Protein AF-A0A1C6SW62-F1 (afdb_monomer)

Foldseek 3Di:
DPPDADEFLQVVLVVVVLCVQQVPFDCVFKAFADDPVLLVAADLNFFQVSVRHVAHDDDRHRYRFKIWAFQGSVDPPDTVVVVVVLLLVCVLVVVDDFWQWKAAQQWIQGVVVSGDTDGHPDPDNRDGTMMIGGHPVCRHPNDHSPCVVVVVVRVDDDDPPDDDDDDDDDDD

pLDDT: mean 88.64, std 15.98, range [39.75, 98.81]

Mean predicted aligned error: 7.72 Å

Secondary structure (DSSP, 8-state):
-PPPPEE-HHHHHHHHHHHHH-TT---TT-B-SPPTTGGGS--TTS-GGGTT-SS--SS---EE-EEEEES----TT--HHHHHHHHHHHHHTTS--SEEEEEETTEEEEGGGTT--EE--SS---SSEEEEEE-GGGTT------TTHHHHTTT----------PPP----

Sequence (172 aa):
MAPAWALVAWIIQLRRELEEIAPRRDKTSDGTIGDQAHQDSKSGHNPDESGRSERTDADSKNEVRAFDIDADLNVPGLTMQMLVAHLVGRCRAGLERRLIYIIYRGVIWAASSGWEARTYAGSNPHNEHAHLSGHPDGDEDGRPFGLAALMEGTAMTPSNSSRSSRTPRCRS

Nearest PDB structures (foldseek):
  5l0l-assembly1_B  TM=2.392E-01  e=1.004E+00  Legionella pneumophila subsp. pneumophila str. Philadelphia 1
  2yee-assembly1_A-2  TM=3.629E-01  e=3.677E+00  Homo sapiens
  4bae-assembly1_B  TM=2.414E-01  e=1.922E+00  Mycolicibacterium smegmatis

Organism: NCBI:txid47866

Structure (mmCIF, N/CA/C/O backbone):
data_AF-A0A1C6SW62-F1
#
_entry.id   AF-A0A1C6SW62-F1
#
loop_
_atom_site.group_PDB
_atom_site.id
_atom_site.type_symbol
_atom_site.label_atom_id
_atom_site.label_alt_id
_atom_site.label_comp_id
_atom_site.label_asym_id
_atom_site.label_entity_id
_atom_site.label_seq_id
_atom_site.pdbx_PDB_ins_code
_atom_site.Cartn_x
_atom_site.Cartn_y
_atom_site.Cartn_z
_atom_site.occupancy
_atom_site.B_iso_or_equiv
_atom_site.auth_seq_id
_atom_site.auth_comp_id
_atom_site.auth_asym_id
_atom_site.auth_atom_id
_atom_site.pdbx_PDB_model_num
ATOM 1 N N . MET A 1 1 ? 0.287 -15.991 -26.565 1.00 52.28 1 MET A N 1
ATOM 2 C CA . MET A 1 1 ? -0.440 -15.875 -25.284 1.00 52.28 1 MET A CA 1
ATOM 3 C C . MET A 1 1 ? 0.545 -15.265 -24.311 1.00 52.28 1 MET A C 1
ATOM 5 O O . MET A 1 1 ? 1.617 -15.841 -24.174 1.00 52.28 1 MET A O 1
ATOM 9 N N . ALA A 1 2 ? 0.263 -14.092 -23.741 1.00 54.16 2 ALA A N 1
ATOM 10 C CA . ALA A 1 2 ? 1.088 -13.594 -22.641 1.00 54.16 2 ALA A CA 1
ATOM 11 C C . ALA A 1 2 ? 1.023 -14.614 -21.484 1.00 54.16 2 ALA A C 1
ATOM 13 O O . ALA A 1 2 ? -0.041 -15.221 -21.306 1.00 54.16 2 ALA A O 1
ATOM 14 N N . PRO A 1 3 ? 2.124 -14.871 -20.758 1.00 61.56 3 PRO A N 1
ATOM 15 C CA . PRO A 1 3 ? 2.109 -15.792 -19.626 1.00 61.56 3 PRO A CA 1
ATOM 16 C C . PRO A 1 3 ? 1.037 -15.368 -18.613 1.00 61.56 3 PRO A C 1
ATOM 18 O O . PRO A 1 3 ? 0.834 -14.174 -18.384 1.00 61.56 3 PRO A O 1
ATOM 21 N N . ALA A 1 4 ? 0.325 -16.338 -18.030 1.00 84.12 4 ALA A N 1
ATOM 22 C CA . ALA A 1 4 ? -0.644 -16.050 -16.975 1.00 84.12 4 ALA A CA 1
ATOM 23 C C . ALA A 1 4 ? 0.093 -15.388 -15.806 1.00 84.12 4 ALA A C 1
ATOM 25 O O . ALA A 1 4 ? 1.155 -15.865 -15.406 1.00 84.12 4 ALA A O 1
ATOM 26 N N . TRP A 1 5 ? -0.436 -14.273 -15.309 1.00 90.50 5 TRP A N 1
ATOM 27 C CA . TRP A 1 5 ? 0.203 -13.545 -14.224 1.00 90.50 5 TRP A CA 1
ATOM 28 C C . TRP A 1 5 ? -0.127 -14.153 -12.859 1.00 90.50 5 TRP A C 1
ATOM 30 O O . TRP A 1 5 ? -1.138 -14.844 -12.707 1.00 90.50 5 TRP A O 1
ATOM 40 N N . ALA A 1 6 ? 0.719 -13.880 -11.868 1.00 92.38 6 ALA A N 1
ATOM 41 C CA . ALA A 1 6 ? 0.548 -14.339 -10.493 1.00 92.38 6 ALA A CA 1
ATOM 42 C C . ALA A 1 6 ? 0.588 -13.175 -9.493 1.00 92.38 6 ALA A C 1
ATOM 44 O O . ALA A 1 6 ? 1.219 -12.147 -9.735 1.00 92.38 6 ALA A O 1
ATOM 45 N N . LEU A 1 7 ? -0.101 -13.348 -8.361 1.00 94.81 7 LEU A N 1
ATOM 46 C CA . LEU A 1 7 ? 0.079 -12.482 -7.198 1.00 94.81 7 LEU A CA 1
ATOM 47 C C . LEU A 1 7 ? 1.266 -12.972 -6.384 1.00 94.81 7 LEU A C 1
ATOM 49 O O . LEU A 1 7 ? 1.394 -14.168 -6.124 1.00 94.81 7 LEU A O 1
ATOM 53 N N . VAL A 1 8 ? 2.053 -12.022 -5.908 1.00 96.75 8 VAL A N 1
ATOM 54 C CA . VAL A 1 8 ? 3.177 -12.278 -5.014 1.00 96.75 8 VAL A CA 1
ATOM 55 C C . VAL A 1 8 ? 2.711 -12.632 -3.598 1.00 96.75 8 VAL A C 1
ATOM 57 O O . VAL A 1 8 ? 1.621 -12.242 -3.155 1.00 96.75 8 VAL A O 1
ATOM 60 N N . ALA A 1 9 ? 3.534 -13.380 -2.865 1.00 98.12 9 ALA A N 1
ATOM 61 C CA . ALA A 1 9 ? 3.193 -13.982 -1.578 1.00 98.12 9 ALA A CA 1
ATOM 62 C C . ALA A 1 9 ? 2.752 -12.948 -0.534 1.00 98.12 9 ALA A C 1
ATOM 64 O O . ALA A 1 9 ? 1.837 -13.208 0.254 1.00 98.12 9 ALA A O 1
ATOM 65 N N . TRP A 1 10 ? 3.345 -11.751 -0.543 1.00 98.25 10 TRP A N 1
ATOM 66 C CA . TRP A 1 10 ? 2.973 -10.702 0.403 1.00 98.25 10 TRP A CA 1
ATOM 67 C C . TRP A 1 10 ? 1.568 -10.143 0.149 1.00 98.25 10 TRP A C 1
ATOM 69 O O . TRP A 1 10 ? 0.867 -9.844 1.115 1.00 98.25 10 TRP A O 1
ATOM 79 N N . ILE A 1 11 ? 1.105 -10.061 -1.107 1.00 98.25 11 ILE A N 1
ATOM 80 C CA . ILE A 1 11 ? -0.272 -9.632 -1.417 1.00 98.25 11 ILE A CA 1
ATOM 81 C C . ILE A 1 11 ? -1.258 -10.671 -0.886 1.00 98.25 11 ILE A C 1
ATOM 83 O O . ILE A 1 11 ? -2.258 -10.320 -0.257 1.00 98.25 11 ILE A O 1
ATOM 87 N N . ILE A 1 12 ? -0.965 -11.956 -1.099 1.00 98.31 12 ILE A N 1
ATOM 88 C CA . ILE A 1 12 ? -1.794 -13.065 -0.611 1.00 98.31 12 ILE A CA 1
ATOM 89 C C . ILE A 1 12 ? -1.900 -13.013 0.918 1.00 98.31 12 ILE A C 1
ATOM 91 O O . ILE A 1 12 ? -3.001 -13.088 1.471 1.00 98.31 12 ILE A O 1
ATOM 95 N N . GLN A 1 13 ? -0.770 -12.829 1.602 1.00 98.56 13 GLN A N 1
ATOM 96 C CA . GLN A 1 13 ? -0.726 -12.732 3.058 1.00 98.56 13 GLN A CA 1
ATOM 97 C C . GLN A 1 13 ? -1.468 -11.491 3.582 1.00 98.56 13 GLN A C 1
ATOM 99 O O . GLN A 1 13 ? -2.246 -11.602 4.529 1.00 98.56 13 GLN A O 1
ATOM 104 N N . LEU A 1 14 ? -1.281 -10.325 2.957 1.00 98.38 14 LEU A N 1
ATOM 105 C CA . LEU A 1 14 ? -1.955 -9.093 3.368 1.00 98.38 14 LEU A CA 1
ATOM 106 C C . LEU A 1 14 ? -3.474 -9.197 3.206 1.00 98.38 14 LEU A C 1
ATOM 108 O O . LEU A 1 14 ? -4.217 -8.807 4.104 1.00 98.38 14 LEU A O 1
ATOM 112 N N . ARG A 1 15 ? -3.940 -9.777 2.092 1.00 98.06 15 ARG A N 1
ATOM 113 C CA . ARG A 1 15 ? -5.362 -10.073 1.872 1.00 98.06 15 ARG A CA 1
ATOM 114 C C . ARG A 1 15 ? -5.915 -10.951 2.980 1.00 98.06 15 ARG A C 1
ATOM 116 O O . ARG A 1 15 ? -6.947 -10.622 3.546 1.00 98.06 15 ARG A O 1
ATOM 123 N N . ARG A 1 16 ? -5.214 -12.030 3.327 1.00 98.50 16 ARG A N 1
ATOM 124 C CA . ARG A 1 16 ? -5.632 -12.915 4.416 1.00 98.50 16 ARG A CA 1
ATOM 125 C C . ARG A 1 16 ? -5.791 -12.156 5.737 1.00 98.50 16 ARG A C 1
ATOM 127 O O . ARG A 1 16 ? -6.834 -12.277 6.367 1.00 98.50 16 ARG A O 1
ATOM 134 N N . GLU A 1 17 ? -4.799 -11.364 6.138 1.00 98.56 17 GLU A N 1
ATOM 135 C CA . GLU A 1 17 ? -4.881 -10.587 7.383 1.00 98.56 17 GLU A CA 1
ATOM 136 C C . GLU A 1 17 ? -6.013 -9.547 7.352 1.00 98.56 17 GLU A C 1
ATOM 138 O O . GLU A 1 17 ? -6.690 -9.359 8.360 1.00 98.56 17 GLU A O 1
ATOM 143 N N . LEU A 1 18 ? -6.264 -8.908 6.203 1.00 98.25 18 LEU A N 1
ATOM 144 C CA . LEU A 1 18 ? -7.402 -8.001 6.011 1.00 98.25 18 LEU A CA 1
ATOM 145 C C . LEU A 1 18 ? -8.745 -8.716 6.184 1.00 98.25 18 LEU A C 1
ATOM 147 O O . LEU A 1 18 ? -9.625 -8.186 6.855 1.00 98.25 18 LEU A O 1
ATOM 151 N N . GLU A 1 19 ? -8.909 -9.910 5.610 1.00 97.62 19 GLU A N 1
ATOM 152 C CA . GLU A 1 1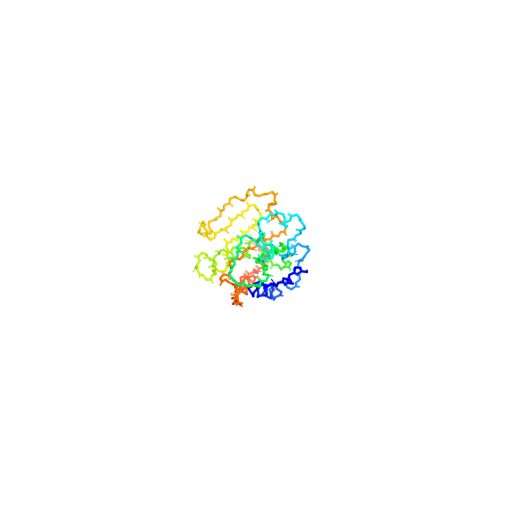9 ? -10.129 -10.706 5.795 1.00 97.62 19 GLU A CA 1
ATOM 153 C C . GLU A 1 19 ? -10.310 -11.156 7.253 1.00 97.62 19 GLU A C 1
ATOM 155 O O . GLU A 1 19 ? -11.439 -11.272 7.721 1.00 97.62 19 GLU A O 1
ATOM 160 N N . GLU A 1 20 ? -9.218 -11.376 7.991 1.00 97.88 20 GLU A N 1
ATOM 161 C CA . GLU A 1 20 ? -9.264 -11.731 9.413 1.00 97.88 20 GLU A CA 1
ATOM 162 C C . GLU A 1 20 ? -9.705 -10.543 10.289 1.00 97.88 20 GLU A C 1
ATOM 164 O O . GLU A 1 20 ? -10.579 -10.707 11.143 1.00 97.88 20 GLU A O 1
ATOM 169 N N . ILE A 1 21 ? -9.149 -9.341 10.078 1.00 97.44 21 ILE A N 1
ATOM 170 C CA . ILE A 1 21 ? -9.472 -8.169 10.915 1.00 97.44 21 ILE A CA 1
ATOM 171 C C . ILE A 1 21 ? -10.714 -7.398 10.449 1.00 97.44 21 ILE A C 1
ATOM 173 O O . ILE A 1 21 ? -11.346 -6.710 11.247 1.00 97.44 21 ILE A O 1
ATOM 177 N N . ALA A 1 22 ? -11.066 -7.499 9.166 1.00 97.38 22 ALA A N 1
ATOM 178 C CA . ALA A 1 22 ? -12.128 -6.734 8.521 1.00 97.38 22 ALA A CA 1
ATOM 179 C C . ALA A 1 22 ? -12.922 -7.588 7.506 1.00 97.38 22 ALA A C 1
ATOM 181 O O . ALA A 1 22 ? -13.033 -7.225 6.334 1.00 97.38 22 ALA A O 1
ATOM 182 N N . PRO A 1 23 ? -13.557 -8.699 7.936 1.00 97.12 23 PRO A N 1
ATOM 183 C CA . PRO A 1 23 ? -14.219 -9.660 7.038 1.00 97.12 23 PRO A CA 1
ATOM 184 C C . PRO A 1 23 ? -15.398 -9.085 6.236 1.00 97.12 23 PRO A C 1
ATOM 186 O O . PRO A 1 23 ? -15.869 -9.706 5.286 1.00 97.12 23 PRO A O 1
ATOM 189 N N . ARG A 1 24 ? -15.925 -7.921 6.641 1.00 97.12 24 ARG A N 1
ATOM 190 C CA . ARG A 1 24 ? -17.046 -7.228 5.985 1.00 97.12 24 ARG A CA 1
ATOM 191 C C . ARG A 1 24 ? -16.630 -5.935 5.279 1.00 97.12 24 ARG A C 1
ATOM 193 O O . ARG A 1 24 ? -17.513 -5.149 4.938 1.00 97.12 24 ARG A O 1
ATOM 200 N N . ARG A 1 25 ? -15.327 -5.678 5.114 1.00 98.00 25 ARG A N 1
ATOM 201 C CA . ARG A 1 25 ? -14.842 -4.509 4.369 1.00 98.00 25 ARG A CA 1
ATOM 202 C C . ARG A 1 25 ? -15.450 -4.466 2.973 1.00 98.00 25 ARG A C 1
ATOM 204 O O . ARG A 1 25 ? -15.718 -5.516 2.380 1.00 98.00 25 ARG A O 1
ATOM 211 N N . ASP A 1 26 ? -15.661 -3.258 2.478 1.00 97.62 26 ASP A N 1
ATOM 212 C CA . ASP A 1 26 ? -15.910 -3.070 1.062 1.00 97.62 26 ASP A CA 1
ATOM 213 C C . ASP A 1 26 ? -14.673 -3.538 0.270 1.00 97.62 26 ASP A C 1
ATOM 215 O O . ASP A 1 26 ? -13.549 -3.590 0.777 1.00 97.62 26 ASP A O 1
ATOM 219 N N . LYS A 1 27 ? -14.923 -4.006 -0.946 1.00 96.75 27 LYS A N 1
ATOM 220 C CA . LYS A 1 27 ? -13.940 -4.506 -1.911 1.00 96.75 27 LYS A CA 1
ATOM 221 C C . LYS A 1 27 ? -14.187 -3.906 -3.293 1.00 96.75 27 LYS A C 1
ATOM 223 O O . LYS A 1 27 ? -13.584 -4.360 -4.259 1.00 96.75 27 LYS A O 1
ATOM 228 N N . THR A 1 28 ? -15.106 -2.945 -3.411 1.00 96.38 28 THR A N 1
ATOM 229 C CA . THR A 1 28 ? -15.523 -2.355 -4.687 1.00 96.38 28 THR A CA 1
ATOM 230 C C . THR A 1 28 ? -14.337 -1.747 -5.428 1.00 96.38 28 THR A C 1
ATOM 232 O O . THR A 1 28 ? -14.251 -1.896 -6.646 1.00 96.38 28 THR A O 1
ATOM 235 N N . SER A 1 29 ? -13.401 -1.132 -4.701 1.00 93.75 29 SER A N 1
ATOM 236 C CA . SER A 1 29 ? -12.160 -0.585 -5.257 1.00 93.75 29 SER A CA 1
ATOM 237 C C . SER A 1 29 ? -10.907 -1.433 -4.987 1.00 93.75 29 SER A C 1
ATOM 239 O O . SER A 1 29 ? -9.796 -0.959 -5.219 1.00 93.75 29 SER A O 1
ATOM 241 N N . ASP A 1 30 ? -11.051 -2.696 -4.556 1.00 95.75 30 ASP A N 1
ATOM 242 C CA . ASP A 1 30 ? -9.907 -3.612 -4.500 1.00 95.75 30 ASP A CA 1
ATOM 243 C C . ASP A 1 30 ?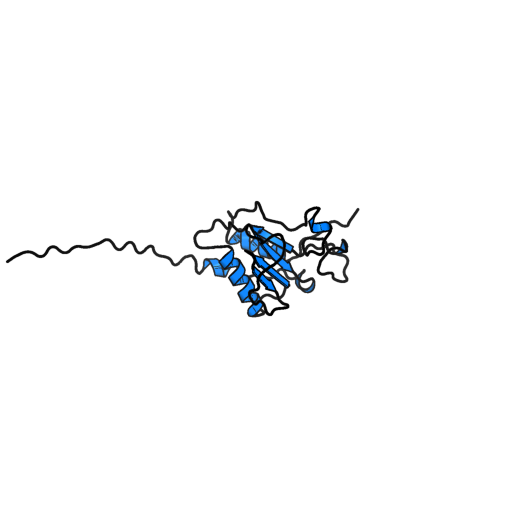 -9.374 -3.888 -5.913 1.00 95.75 30 ASP A C 1
ATOM 245 O O . ASP A 1 30 ? -10.113 -4.305 -6.808 1.00 95.75 30 ASP A O 1
ATOM 249 N N . GLY A 1 31 ? -8.061 -3.765 -6.094 1.00 93.56 31 GLY A N 1
ATOM 250 C CA . GLY A 1 31 ? -7.418 -3.913 -7.399 1.00 93.56 31 GLY A CA 1
ATOM 251 C C . GLY A 1 31 ? -6.034 -4.533 -7.288 1.00 93.56 31 GLY A C 1
ATOM 252 O O . GLY A 1 31 ? -5.278 -4.226 -6.378 1.00 93.56 31 GLY A O 1
ATOM 253 N N . THR A 1 32 ? -5.676 -5.436 -8.200 1.00 90.56 32 THR A N 1
ATOM 254 C CA . THR A 1 32 ? -4.295 -5.956 -8.293 1.00 90.56 32 THR A CA 1
ATOM 255 C C . THR A 1 32 ? -3.749 -5.831 -9.698 1.00 90.56 32 THR A C 1
ATOM 257 O O . THR A 1 32 ? -2.634 -5.364 -9.868 1.00 90.56 32 THR A O 1
ATOM 260 N N . ILE A 1 33 ? -4.526 -6.192 -10.715 1.00 88.69 33 ILE A N 1
ATOM 261 C CA . ILE A 1 33 ? -4.115 -6.063 -12.112 1.00 88.69 33 ILE A CA 1
ATOM 262 C C . ILE A 1 33 ? -4.543 -4.705 -12.674 1.00 88.69 33 ILE A C 1
ATOM 264 O O . ILE A 1 33 ? -5.669 -4.266 -12.445 1.00 88.69 33 ILE A O 1
ATOM 268 N N . GLY A 1 34 ? -3.647 -4.063 -13.421 1.00 77.12 34 GLY A N 1
ATOM 269 C CA . GLY A 1 34 ? -3.909 -2.779 -14.058 1.00 77.12 34 GLY A CA 1
ATOM 270 C C . GLY A 1 34 ? -4.980 -2.910 -15.133 1.00 77.12 34 GLY A C 1
ATOM 271 O O . GLY A 1 34 ? -4.966 -3.857 -15.929 1.00 77.12 34 GLY A O 1
ATOM 272 N N . ASP A 1 35 ? -5.896 -1.944 -15.170 1.00 74.38 35 ASP A N 1
ATOM 273 C CA . ASP A 1 35 ? -6.807 -1.784 -16.295 1.00 74.38 35 ASP A CA 1
ATOM 274 C C . ASP A 1 35 ? -6.039 -1.425 -17.580 1.00 74.38 35 ASP A C 1
ATOM 276 O O . ASP A 1 35 ? -4.826 -1.196 -17.580 1.00 74.38 35 ASP A O 1
ATOM 280 N N . GLN A 1 36 ? -6.742 -1.387 -18.711 1.00 66.38 36 GLN A N 1
ATOM 281 C CA . GLN A 1 36 ? -6.108 -1.126 -20.005 1.00 66.38 36 GLN A CA 1
ATOM 282 C C . GLN A 1 36 ? -5.332 0.204 -20.025 1.00 66.38 36 GLN A C 1
ATOM 284 O O . GLN A 1 36 ? -4.315 0.293 -20.705 1.00 66.38 36 GLN A O 1
ATOM 289 N N . ALA A 1 37 ? -5.778 1.207 -19.259 1.00 66.38 37 ALA A N 1
ATOM 290 C CA . ALA A 1 37 ? -5.102 2.495 -19.142 1.00 66.38 37 ALA A CA 1
ATOM 291 C C . ALA A 1 37 ? -3.802 2.401 -18.319 1.00 66.38 37 ALA A C 1
ATOM 293 O O . ALA A 1 37 ? -2.800 3.019 -18.682 1.00 66.38 37 ALA A O 1
ATOM 294 N N . HIS A 1 38 ? -3.771 1.597 -17.250 1.00 69.06 38 HIS A N 1
ATOM 295 C CA . HIS A 1 38 ? -2.548 1.345 -16.477 1.00 69.06 38 HIS A CA 1
ATOM 296 C C . HIS A 1 38 ? -1.481 0.585 -17.270 1.00 69.06 38 HIS A C 1
ATOM 298 O O . HIS A 1 38 ? -0.288 0.847 -17.080 1.00 69.06 38 HIS A O 1
ATOM 304 N N . GLN A 1 39 ? -1.887 -0.288 -18.197 1.00 70.31 39 GLN A N 1
ATOM 305 C CA . GLN A 1 39 ? -0.973 -1.076 -19.037 1.00 70.31 39 GLN A CA 1
ATOM 306 C C . GLN A 1 39 ? -0.112 -0.226 -19.985 1.00 70.31 39 GLN A C 1
ATOM 308 O O . GLN A 1 39 ? 0.961 -0.666 -20.404 1.00 70.31 39 GLN A O 1
ATOM 313 N N . ASP A 1 40 ? -0.514 1.015 -20.268 1.00 74.00 40 ASP A N 1
ATOM 314 C CA . ASP A 1 40 ? 0.263 1.938 -21.102 1.00 74.00 40 ASP A CA 1
ATOM 315 C C . ASP A 1 40 ? 1.388 2.658 -20.328 1.00 74.00 40 ASP A C 1
ATOM 317 O O . ASP A 1 40 ? 2.295 3.254 -20.924 1.00 74.00 40 ASP A O 1
ATOM 321 N N . SER A 1 41 ? 1.384 2.562 -18.995 1.00 82.25 41 SER A N 1
ATOM 322 C CA . SER A 1 41 ? 2.321 3.240 -18.091 1.00 82.25 41 SER A CA 1
ATOM 323 C C . SER A 1 41 ? 3.191 2.255 -17.300 1.00 82.25 41 SER A C 1
ATOM 325 O O . SER A 1 41 ? 2.965 1.050 -17.328 1.00 82.25 41 SER A O 1
ATOM 327 N N . LYS A 1 42 ? 4.235 2.744 -16.622 1.00 86.38 42 LYS A N 1
ATOM 328 C CA . LYS A 1 42 ? 5.032 1.922 -15.699 1.00 86.38 42 LYS A CA 1
ATOM 329 C C . LYS A 1 42 ? 4.300 1.825 -14.357 1.00 86.38 42 LYS A C 1
ATOM 331 O O . LYS A 1 42 ? 4.071 2.862 -13.745 1.00 86.38 42 LYS A O 1
ATOM 336 N N . SER A 1 43 ? 3.934 0.619 -13.917 1.00 89.38 43 SER A N 1
ATOM 337 C CA . SER A 1 43 ? 3.165 0.410 -12.676 1.00 89.38 43 SER A CA 1
ATOM 338 C C . SER A 1 43 ? 3.354 -0.999 -12.112 1.00 89.38 43 SER A C 1
ATOM 340 O O . SER A 1 43 ? 3.457 -1.945 -12.886 1.00 89.38 43 SER A O 1
ATOM 342 N N . GLY A 1 44 ? 3.337 -1.166 -10.786 1.00 86.62 44 GLY A N 1
ATOM 343 C CA . GLY A 1 44 ? 3.331 -2.481 -10.131 1.00 86.62 44 GLY A CA 1
ATOM 344 C C . GLY A 1 44 ? 2.039 -3.278 -10.349 1.00 86.62 44 GLY A C 1
ATOM 345 O O . GLY A 1 44 ? 2.009 -4.482 -10.100 1.00 86.62 44 GLY A O 1
ATOM 346 N N . HIS A 1 45 ? 0.984 -2.633 -10.858 1.00 93.19 45 HIS A N 1
ATOM 347 C CA . HIS A 1 45 ? -0.232 -3.306 -11.321 1.00 93.19 45 HIS A CA 1
ATOM 348 C C . HIS A 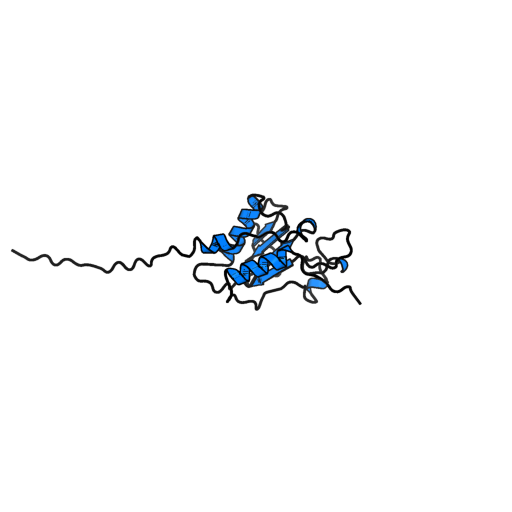1 45 ? -0.038 -4.032 -12.657 1.00 93.19 45 HIS A C 1
ATOM 350 O O . HIS A 1 45 ? -0.884 -4.838 -13.047 1.00 93.19 45 HIS A O 1
ATOM 356 N N . ASN A 1 46 ? 1.052 -3.749 -13.374 1.00 91.38 46 ASN A N 1
ATOM 357 C CA . ASN A 1 46 ? 1.377 -4.440 -14.609 1.00 91.38 46 ASN A CA 1
ATOM 358 C C . ASN A 1 46 ? 2.226 -5.674 -14.302 1.00 91.38 46 ASN A C 1
ATOM 360 O O . ASN A 1 46 ? 3.184 -5.561 -13.538 1.00 91.38 46 ASN A O 1
ATOM 364 N N . PRO A 1 47 ? 1.918 -6.827 -14.920 1.00 90.50 47 PRO A N 1
ATOM 365 C CA . PRO A 1 47 ? 2.716 -8.029 -14.744 1.00 90.50 47 PRO A CA 1
ATOM 366 C C . PRO A 1 47 ? 4.179 -7.811 -15.148 1.00 90.50 47 PRO A C 1
ATOM 368 O O . PRO A 1 47 ? 4.439 -7.068 -16.101 1.00 90.50 47 PRO A O 1
ATOM 371 N N . ASP A 1 48 ? 5.122 -8.449 -14.464 1.00 88.94 48 ASP A N 1
ATOM 372 C CA . ASP A 1 48 ? 6.552 -8.195 -14.659 1.00 88.94 48 ASP A CA 1
ATOM 373 C C . ASP A 1 48 ? 7.017 -8.366 -16.117 1.00 88.94 48 ASP A C 1
ATOM 375 O O . ASP A 1 48 ? 7.570 -7.452 -16.741 1.00 88.94 48 ASP A O 1
ATOM 379 N N . GLU A 1 49 ? 6.611 -9.474 -16.738 1.00 87.62 49 GLU A N 1
ATOM 380 C CA . GLU A 1 49 ? 6.976 -9.850 -18.110 1.00 87.62 49 GLU A CA 1
ATOM 381 C C . GLU A 1 49 ? 6.253 -9.019 -19.187 1.00 87.62 49 GLU A C 1
ATOM 383 O O . GLU A 1 49 ? 6.423 -9.239 -20.388 1.00 87.62 49 GLU A O 1
ATOM 388 N N . SER A 1 50 ? 5.431 -8.037 -18.801 1.00 84.88 50 SER A N 1
ATOM 389 C CA . SER A 1 50 ? 4.782 -7.117 -19.748 1.00 84.88 50 SER A CA 1
ATOM 390 C C . SER A 1 50 ? 5.745 -6.083 -20.344 1.00 84.88 50 SER A C 1
ATOM 392 O O . SER A 1 50 ? 5.392 -5.375 -21.290 1.00 84.88 50 SER A O 1
ATOM 394 N N . GLY A 1 51 ? 6.931 -5.909 -19.747 1.00 84.69 51 GLY A N 1
ATOM 395 C CA . GLY A 1 51 ? 7.824 -4.785 -20.042 1.00 84.69 51 GLY A CA 1
ATOM 396 C C . GLY A 1 51 ? 7.294 -3.437 -19.530 1.00 84.69 51 GLY A C 1
ATOM 397 O O . GLY A 1 51 ? 7.917 -2.396 -19.762 1.00 84.69 51 GLY A O 1
ATOM 398 N N . ARG A 1 52 ? 6.166 -3.431 -18.806 1.00 87.25 52 ARG A N 1
ATOM 399 C CA . ARG A 1 52 ? 5.477 -2.252 -18.255 1.00 87.25 52 ARG A CA 1
ATOM 400 C C . ARG A 1 52 ? 5.350 -2.284 -16.731 1.00 87.25 52 ARG A C 1
ATOM 402 O O . ARG A 1 52 ? 4.811 -1.338 -16.163 1.00 87.25 52 ARG A O 1
ATOM 409 N N . SER A 1 53 ? 5.915 -3.285 -16.058 1.00 88.94 53 SER A N 1
ATOM 410 C CA . SER A 1 53 ? 6.111 -3.206 -14.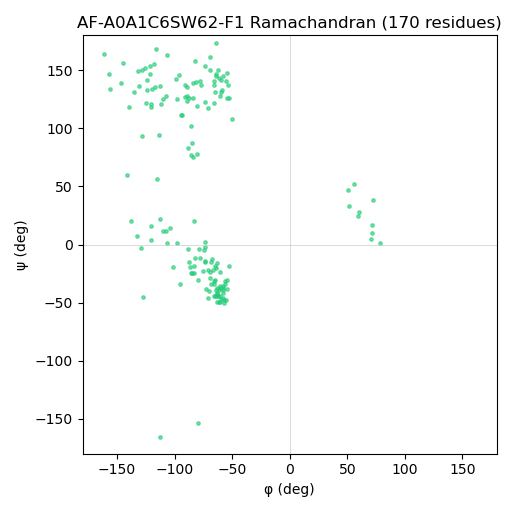611 1.00 88.94 53 SER A CA 1
ATOM 411 C C . SER A 1 53 ? 7.088 -2.080 -14.252 1.00 88.94 53 SER A C 1
ATOM 413 O O . SER A 1 53 ? 8.021 -1.771 -15.011 1.00 88.94 53 SER A O 1
ATOM 415 N N . GLU A 1 54 ? 6.849 -1.430 -13.114 1.00 91.06 54 GLU A N 1
ATOM 416 C CA . GLU A 1 54 ? 7.733 -0.399 -12.556 1.00 91.06 54 GLU A CA 1
ATOM 417 C C . GLU A 1 54 ? 9.000 -0.970 -11.902 1.00 91.06 54 GLU A C 1
ATOM 419 O O . GLU A 1 54 ? 10.012 -0.273 -11.794 1.00 91.06 54 GLU A O 1
ATOM 424 N N . ARG A 1 55 ? 8.956 -2.241 -11.492 1.00 90.69 55 ARG A N 1
ATOM 425 C CA . ARG A 1 55 ? 10.090 -3.007 -10.972 1.00 90.69 55 ARG A CA 1
ATOM 426 C C . ARG A 1 55 ? 10.081 -4.380 -11.619 1.00 90.69 55 ARG A C 1
ATOM 428 O O . ARG A 1 55 ? 9.043 -5.036 -11.614 1.00 90.69 55 ARG A O 1
ATOM 435 N N . THR A 1 56 ? 11.234 -4.789 -12.123 1.00 89.25 56 THR A N 1
ATOM 436 C CA . THR A 1 56 ? 11.418 -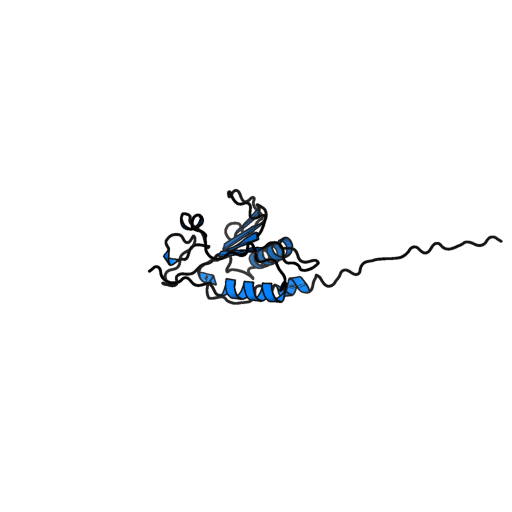6.099 -12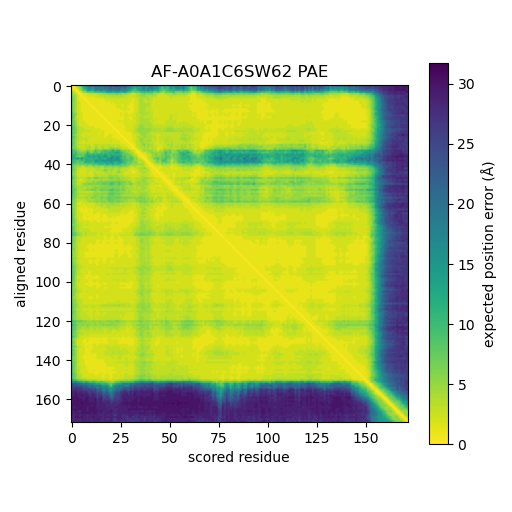.738 1.00 89.25 56 THR A CA 1
ATOM 437 C C . THR A 1 56 ? 12.509 -6.864 -12.017 1.00 89.25 56 THR A C 1
ATOM 439 O O . THR A 1 56 ? 13.421 -6.242 -11.458 1.00 89.25 56 THR A O 1
ATOM 442 N N . ASP A 1 57 ? 12.445 -8.186 -12.059 1.00 89.88 57 ASP A N 1
ATOM 443 C CA . ASP A 1 57 ? 13.573 -9.041 -11.708 1.00 89.88 57 ASP A CA 1
ATOM 444 C C . ASP A 1 57 ? 14.109 -9.806 -12.930 1.00 89.88 57 ASP A C 1
ATOM 446 O O . ASP A 1 57 ? 13.930 -9.378 -14.072 1.00 89.88 57 ASP A O 1
ATOM 450 N N . ALA A 1 58 ? 14.929 -10.823 -12.676 1.00 91.56 58 ALA A N 1
ATOM 451 C CA . ALA A 1 58 ? 15.618 -11.594 -13.703 1.00 91.56 58 ALA A CA 1
ATOM 452 C C . ALA A 1 58 ? 15.026 -12.995 -13.896 1.00 91.56 58 ALA A C 1
ATOM 454 O O . ALA A 1 58 ? 15.602 -13.768 -14.667 1.00 91.56 58 ALA A O 1
ATOM 455 N N . ASP A 1 59 ? 13.971 -13.357 -13.157 1.00 90.19 59 ASP A N 1
ATOM 456 C CA . ASP A 1 59 ? 13.335 -14.654 -13.322 1.00 90.19 59 ASP A CA 1
ATOM 457 C C . ASP A 1 59 ? 12.398 -14.646 -14.551 1.00 90.19 59 ASP A C 1
ATOM 459 O O . ASP A 1 59 ? 12.710 -14.031 -15.569 1.00 90.19 59 ASP A O 1
ATOM 463 N N . SER A 1 60 ? 11.362 -15.471 -14.588 1.00 89.50 60 SER A N 1
ATOM 464 C CA . SER A 1 60 ? 10.416 -15.484 -15.717 1.00 89.50 60 SER A CA 1
ATOM 465 C C . SER A 1 60 ? 8.974 -15.599 -15.236 1.00 89.50 60 SER A C 1
ATOM 467 O O . SER A 1 60 ? 8.092 -16.070 -15.966 1.00 89.50 60 SER A O 1
ATOM 469 N N . LYS A 1 61 ? 8.733 -15.256 -13.969 1.00 90.62 61 LYS A N 1
ATOM 470 C CA . LYS A 1 61 ? 7.415 -15.237 -13.362 1.00 90.62 61 LYS A CA 1
ATOM 471 C C . LYS A 1 61 ? 6.762 -13.911 -13.697 1.00 90.62 61 LYS A C 1
ATOM 473 O O . LYS A 1 61 ? 7.265 -12.826 -13.444 1.00 90.62 61 LYS A O 1
ATOM 478 N N . ASN A 1 62 ? 5.567 -14.009 -14.258 1.00 92.44 62 ASN A N 1
ATOM 479 C CA . ASN A 1 62 ? 4.824 -12.835 -14.668 1.00 92.44 62 ASN A CA 1
ATOM 480 C C . ASN A 1 62 ? 4.048 -12.234 -13.488 1.00 92.44 62 ASN A C 1
ATOM 482 O O . ASN A 1 62 ? 2.845 -12.441 -13.353 1.00 92.44 62 ASN A O 1
ATOM 486 N N . GLU A 1 63 ? 4.732 -11.547 -12.586 1.00 93.88 63 GLU A N 1
ATOM 487 C CA . GLU A 1 63 ? 4.174 -11.184 -11.281 1.00 93.88 63 GLU A CA 1
ATOM 488 C C . GLU A 1 63 ? 3.583 -9.780 -11.232 1.00 93.88 63 GLU A C 1
ATOM 490 O O . GLU A 1 63 ? 4.072 -8.845 -11.859 1.00 93.88 63 GLU A O 1
ATOM 495 N N . VAL A 1 64 ? 2.516 -9.632 -10.453 1.00 94.94 64 VAL A N 1
ATOM 496 C CA . VAL A 1 64 ? 1.878 -8.352 -10.145 1.00 94.94 64 VAL A CA 1
ATOM 497 C C . VAL A 1 64 ? 2.199 -7.984 -8.702 1.00 94.94 64 VAL A C 1
ATOM 499 O O . VAL A 1 64 ? 1.965 -8.773 -7.783 1.00 94.94 64 VAL A O 1
ATOM 502 N N . ARG A 1 65 ? 2.709 -6.766 -8.507 1.00 96.25 65 ARG A N 1
ATOM 503 C CA . ARG A 1 65 ? 3.298 -6.290 -7.245 1.00 96.25 65 ARG A CA 1
ATOM 504 C C . ARG A 1 65 ? 2.584 -5.075 -6.667 1.00 96.25 65 ARG A C 1
ATOM 506 O O . ARG A 1 65 ? 3.141 -4.412 -5.800 1.00 96.25 65 ARG A O 1
ATOM 513 N N . ALA A 1 66 ? 1.372 -4.772 -7.118 1.00 96.50 66 ALA A N 1
ATOM 514 C CA . ALA A 1 66 ? 0.555 -3.727 -6.522 1.00 96.50 66 ALA A CA 1
ATOM 515 C C . ALA A 1 66 ? -0.789 -4.260 -6.030 1.00 96.50 66 ALA A C 1
ATOM 517 O O . ALA A 1 66 ? -1.371 -5.185 -6.605 1.00 96.50 66 ALA A O 1
ATOM 518 N N . PHE A 1 67 ? -1.267 -3.660 -4.945 1.00 98.12 67 PHE A N 1
ATOM 519 C CA . PHE A 1 67 ? -2.562 -3.955 -4.358 1.00 98.12 67 PHE A CA 1
ATOM 520 C C . PHE A 1 67 ? -3.229 -2.656 -3.903 1.00 98.12 67 PHE A C 1
ATOM 522 O O . PHE A 1 67 ? -2.717 -1.959 -3.026 1.00 98.12 67 PHE A O 1
ATOM 529 N N . ASP A 1 68 ? -4.378 -2.368 -4.503 1.00 97.88 68 ASP A N 1
ATOM 530 C CA . ASP A 1 68 ? -5.322 -1.359 -4.049 1.00 97.88 68 ASP A CA 1
ATOM 531 C C . ASP A 1 68 ? -6.267 -2.004 -3.041 1.00 97.88 68 ASP A C 1
ATOM 533 O O . ASP A 1 68 ? -6.868 -3.045 -3.322 1.00 97.88 68 ASP A O 1
ATOM 537 N N . ILE A 1 69 ? -6.365 -1.394 -1.864 1.00 98.44 69 ILE A N 1
ATOM 538 C CA . ILE A 1 69 ? -7.241 -1.825 -0.778 1.00 98.44 69 ILE A CA 1
ATOM 539 C C . ILE A 1 69 ? -8.324 -0.774 -0.615 1.00 98.44 69 ILE A C 1
ATOM 541 O O . ILE A 1 69 ? -8.005 0.376 -0.301 1.00 98.44 69 ILE A O 1
ATOM 545 N N . ASP A 1 70 ? -9.581 -1.171 -0.764 1.00 98.38 70 ASP A N 1
ATOM 546 C CA . ASP A 1 70 ? -10.716 -0.279 -0.544 1.00 98.38 70 ASP A CA 1
ATOM 547 C C . ASP A 1 70 ? -10.665 0.387 0.846 1.00 98.38 70 ASP A C 1
ATOM 549 O O . ASP A 1 70 ? -10.324 -0.244 1.855 1.00 98.38 70 ASP A O 1
ATOM 553 N N . ALA A 1 71 ? -10.960 1.688 0.903 1.00 97.75 71 ALA A N 1
ATOM 554 C CA . ALA A 1 71 ? -10.842 2.482 2.118 1.00 97.75 71 ALA A CA 1
ATOM 555 C C . ALA A 1 71 ? -11.880 2.119 3.199 1.00 97.75 71 ALA A C 1
ATOM 557 O O . ALA A 1 71 ? -11.621 2.352 4.391 1.00 97.75 71 ALA A O 1
ATOM 558 N N . ASP A 1 72 ? -13.024 1.543 2.822 1.00 97.88 72 ASP A N 1
ATOM 559 C CA . ASP A 1 72 ? -14.138 1.272 3.727 1.00 97.88 72 ASP A CA 1
ATOM 560 C C . ASP A 1 72 ? -14.005 -0.102 4.402 1.00 97.88 72 ASP A C 1
ATOM 562 O O . ASP A 1 72 ? -14.612 -1.110 4.040 1.00 97.88 72 ASP A O 1
ATOM 566 N N . LEU A 1 73 ? -13.222 -0.135 5.485 1.00 97.75 73 LEU A N 1
ATOM 567 C CA . LEU A 1 73 ? -12.927 -1.363 6.235 1.00 97.75 73 LEU A CA 1
ATOM 568 C C . LEU A 1 73 ? -14.135 -1.955 6.987 1.00 97.75 73 LEU A C 1
ATOM 570 O O . LEU A 1 73 ? -14.082 -3.106 7.412 1.00 97.75 73 LEU A O 1
ATOM 574 N N . ASN A 1 74 ? -15.223 -1.199 7.174 1.00 96.94 74 ASN A N 1
ATOM 575 C CA . ASN A 1 74 ? -16.448 -1.641 7.863 1.00 96.94 74 ASN A CA 1
ATOM 576 C C . ASN A 1 74 ? -16.223 -2.271 9.255 1.00 96.94 74 ASN A C 1
ATOM 578 O O . ASN A 1 74 ? -16.971 -3.153 9.698 1.00 96.94 74 ASN A O 1
ATOM 582 N N . VAL A 1 75 ? -15.209 -1.784 9.974 1.00 96.31 75 VAL A N 1
ATOM 583 C CA . VAL A 1 75 ? -14.880 -2.182 11.347 1.00 96.31 75 VAL A CA 1
ATOM 584 C C . VAL A 1 75 ? -14.938 -0.943 12.245 1.00 96.31 75 VAL A C 1
ATOM 586 O O . VAL A 1 75 ? -14.180 0.004 12.026 1.00 96.31 75 VAL A O 1
ATOM 589 N N . PRO A 1 76 ? -15.822 -0.907 13.261 1.00 94.44 76 PRO A N 1
ATOM 590 C CA . PRO A 1 76 ? -15.901 0.225 14.178 1.00 94.44 76 PRO A CA 1
ATOM 591 C C . PRO A 1 76 ? -14.548 0.539 14.824 1.00 94.44 76 PRO A C 1
ATOM 593 O O . PRO A 1 76 ? -13.916 -0.331 15.415 1.00 94.44 76 PRO A O 1
ATOM 596 N N . GLY A 1 77 ? -14.112 1.795 14.712 1.00 93.38 77 GLY A N 1
ATOM 597 C CA . GLY A 1 77 ? -12.856 2.274 15.297 1.00 93.38 77 GLY A CA 1
ATOM 598 C C . GLY A 1 77 ? -11.584 1.898 14.527 1.00 93.38 77 GLY A C 1
ATOM 599 O O . GLY A 1 77 ? -10.503 2.295 14.951 1.00 93.38 77 GLY A O 1
ATOM 600 N N . LEU A 1 78 ? -11.691 1.203 13.390 1.00 96.50 78 LEU A N 1
ATOM 601 C CA . LEU A 1 78 ? -10.583 0.970 12.467 1.00 96.50 78 LEU A CA 1
ATOM 602 C C . LEU A 1 78 ? -10.815 1.768 11.181 1.00 96.50 78 LEU A C 1
ATOM 604 O O . LEU A 1 78 ? -11.837 1.622 10.518 1.00 96.50 78 LEU A O 1
ATOM 608 N N . THR A 1 79 ? -9.843 2.593 10.805 1.00 97.56 79 THR A N 1
ATOM 609 C CA . THR A 1 79 ? -9.883 3.363 9.554 1.00 97.56 79 THR A CA 1
ATOM 610 C C . THR A 1 79 ? -8.738 2.956 8.637 1.00 97.56 79 THR A C 1
ATOM 612 O O . THR A 1 79 ? -7.679 2.543 9.116 1.00 97.56 79 THR A O 1
ATOM 615 N N . MET A 1 80 ? -8.892 3.161 7.326 1.00 98.31 80 MET A N 1
ATOM 616 C CA . MET A 1 80 ? -7.787 2.973 6.379 1.00 98.31 80 MET A CA 1
ATOM 617 C C . MET A 1 80 ? -6.560 3.824 6.741 1.00 98.31 80 MET A C 1
ATOM 619 O O . MET A 1 80 ? -5.427 3.371 6.622 1.00 98.31 80 MET A O 1
ATOM 623 N N . GLN A 1 81 ? -6.760 5.025 7.297 1.00 98.44 81 GLN A N 1
ATOM 624 C CA . GLN A 1 81 ? -5.655 5.863 7.771 1.00 98.44 81 GLN A CA 1
ATOM 625 C C . GLN A 1 81 ? -4.834 5.180 8.879 1.00 98.44 81 GLN A C 1
ATOM 627 O O . GLN A 1 81 ? -3.613 5.325 8.904 1.00 98.44 81 GLN A O 1
ATOM 632 N N . MET A 1 82 ? -5.481 4.437 9.785 1.00 98.44 82 MET A N 1
ATOM 633 C CA . MET A 1 82 ? -4.795 3.673 10.836 1.00 98.44 82 MET A CA 1
ATOM 634 C C . MET A 1 82 ? -4.028 2.485 10.255 1.00 98.44 82 MET A C 1
ATOM 636 O O . MET A 1 82 ? -2.896 2.241 10.668 1.00 98.44 82 MET A O 1
ATOM 640 N N . LEU A 1 83 ? -4.607 1.791 9.271 1.00 98.56 83 LEU A N 1
ATOM 641 C CA . LEU A 1 83 ? -3.931 0.705 8.562 1.00 98.56 83 LEU A CA 1
ATOM 642 C C . LEU A 1 83 ? -2.682 1.213 7.831 1.00 98.56 83 LEU A C 1
ATOM 644 O O . LEU A 1 83 ? -1.592 0.679 8.033 1.00 98.56 83 LEU A O 1
ATOM 648 N N . VAL A 1 84 ? -2.811 2.293 7.055 1.00 98.75 84 VAL A N 1
ATOM 649 C CA . VAL A 1 84 ? -1.684 2.944 6.369 1.00 98.75 84 VAL A CA 1
ATOM 650 C C . VAL A 1 84 ? -0.622 3.391 7.374 1.00 98.75 84 VAL A C 1
ATOM 652 O O . VAL A 1 84 ? 0.560 3.117 7.178 1.00 98.75 84 VAL A O 1
ATOM 655 N N . ALA A 1 85 ? -1.017 4.023 8.484 1.00 98.69 85 ALA A N 1
ATOM 656 C CA . ALA A 1 85 ? -0.080 4.453 9.519 1.00 98.69 85 ALA A CA 1
ATOM 657 C C . ALA A 1 85 ? 0.680 3.277 10.156 1.00 98.69 85 ALA A C 1
ATOM 659 O O . ALA A 1 85 ? 1.882 3.395 10.402 1.00 98.69 85 ALA A O 1
ATOM 660 N N . HIS A 1 86 ? 0.013 2.141 10.385 1.00 98.62 86 HIS A N 1
ATOM 661 C CA . HIS A 1 86 ? 0.645 0.918 10.886 1.00 98.62 86 HIS A CA 1
ATOM 662 C C . HIS A 1 86 ? 1.681 0.375 9.906 1.00 98.62 86 HIS A C 1
ATOM 664 O O . HIS A 1 86 ? 2.828 0.153 10.294 1.00 98.62 86 HIS A O 1
ATOM 670 N N . LEU A 1 87 ? 1.322 0.238 8.627 1.00 98.75 87 LEU A N 1
ATOM 671 C CA . LEU A 1 87 ? 2.244 -0.231 7.590 1.00 98.75 87 LEU A CA 1
ATOM 672 C C . LEU A 1 87 ? 3.455 0.699 7.441 1.00 98.75 87 LEU A C 1
ATOM 674 O O . LEU A 1 87 ? 4.593 0.242 7.524 1.00 98.75 87 LEU A O 1
ATOM 678 N N . VAL A 1 88 ? 3.231 2.012 7.330 1.00 98.81 88 VAL A N 1
ATOM 679 C CA . VAL A 1 88 ? 4.305 3.019 7.271 1.00 98.81 88 VAL A CA 1
ATOM 680 C C . VAL A 1 88 ? 5.197 2.953 8.516 1.00 98.81 88 VAL A C 1
ATOM 682 O O . VAL A 1 88 ? 6.421 3.034 8.405 1.00 98.81 88 VAL A O 1
ATOM 685 N N . GLY A 1 89 ? 4.612 2.783 9.705 1.00 98.69 89 GLY A N 1
ATOM 686 C CA . GLY A 1 89 ? 5.352 2.629 10.958 1.00 98.69 89 GLY A CA 1
ATOM 687 C C . GLY A 1 89 ? 6.268 1.405 10.950 1.00 98.69 89 GLY A C 1
ATOM 688 O O . GLY A 1 89 ? 7.441 1.508 11.315 1.00 98.69 89 GLY A O 1
ATOM 689 N N . ARG A 1 90 ? 5.773 0.264 10.457 1.00 98.56 90 ARG A N 1
ATOM 690 C CA . ARG A 1 90 ? 6.584 -0.949 10.283 1.00 98.56 90 ARG A CA 1
ATOM 691 C C . ARG A 1 90 ? 7.718 -0.747 9.290 1.00 98.56 90 ARG A C 1
ATOM 693 O O . ARG A 1 90 ? 8.836 -1.182 9.567 1.00 98.56 90 ARG A O 1
ATOM 700 N N . CYS A 1 91 ? 7.457 -0.059 8.182 1.00 98.62 91 CYS A N 1
ATOM 701 C CA . CYS A 1 91 ? 8.488 0.241 7.201 1.00 98.62 91 CYS A CA 1
ATOM 702 C C . CYS A 1 91 ? 9.595 1.134 7.784 1.00 98.62 91 CYS A C 1
ATOM 704 O O . CYS A 1 91 ? 10.780 0.844 7.620 1.00 98.62 91 CYS A O 1
ATOM 706 N N . ARG A 1 92 ? 9.228 2.178 8.541 1.00 98.56 92 ARG A N 1
ATOM 707 C CA . ARG A 1 92 ? 10.184 3.050 9.255 1.00 98.56 92 ARG A CA 1
ATOM 708 C C . ARG A 1 92 ? 11.023 2.293 10.280 1.00 98.56 92 ARG A C 1
ATOM 710 O O . ARG A 1 92 ? 12.196 2.601 10.454 1.00 98.56 92 ARG A O 1
ATOM 717 N N . ALA A 1 93 ? 10.431 1.302 10.942 1.00 98.06 93 ALA A N 1
ATOM 718 C CA . ALA A 1 93 ? 11.118 0.450 11.908 1.00 98.06 93 ALA A CA 1
ATOM 719 C C . ALA A 1 93 ? 11.985 -0.649 11.257 1.00 98.06 93 ALA A C 1
ATOM 721 O O . ALA A 1 93 ? 12.633 -1.410 11.972 1.00 98.06 93 ALA A O 1
ATOM 722 N N . GLY A 1 94 ? 11.979 -0.778 9.924 1.00 97.12 94 GLY A N 1
ATOM 723 C CA . GLY A 1 94 ? 12.676 -1.851 9.207 1.00 97.12 94 GLY A CA 1
ATOM 724 C C . GLY A 1 94 ? 12.039 -3.238 9.370 1.00 97.12 94 GLY A C 1
ATOM 725 O O . GLY A 1 94 ? 12.637 -4.234 8.969 1.00 97.12 94 GLY A O 1
ATOM 726 N N . LEU A 1 95 ? 10.833 -3.306 9.946 1.00 97.38 95 LEU A N 1
ATOM 727 C CA . LEU A 1 95 ? 10.059 -4.538 10.141 1.00 97.38 95 LEU A CA 1
ATOM 728 C C . LEU A 1 95 ? 9.271 -4.942 8.891 1.00 97.38 95 LEU A C 1
ATOM 730 O O . LEU A 1 95 ? 8.824 -6.083 8.788 1.00 97.38 95 LEU A O 1
ATOM 734 N N . GLU A 1 96 ? 9.076 -3.998 7.974 1.00 98.25 96 GLU A N 1
ATOM 735 C CA . GLU A 1 96 ? 8.505 -4.209 6.650 1.00 98.25 96 GLU A CA 1
ATOM 736 C C . GLU A 1 96 ? 9.489 -3.668 5.606 1.00 98.25 96 GLU A C 1
ATOM 738 O O . GLU A 1 96 ? 9.883 -2.505 5.667 1.00 98.25 96 GLU A O 1
ATOM 743 N N . ARG A 1 97 ? 9.936 -4.524 4.684 1.00 97.50 97 ARG A N 1
ATOM 744 C CA . ARG A 1 97 ? 10.951 -4.184 3.667 1.00 97.50 97 ARG A CA 1
ATOM 745 C C . ARG A 1 97 ? 10.520 -4.545 2.246 1.00 97.50 97 ARG A C 1
ATOM 747 O O . ARG A 1 97 ? 11.263 -4.259 1.315 1.00 97.50 97 ARG A O 1
ATOM 754 N N . ARG A 1 98 ? 9.350 -5.169 2.085 1.00 98.31 98 ARG A N 1
ATOM 755 C CA . ARG A 1 98 ? 8.820 -5.633 0.800 1.00 98.31 98 ARG A CA 1
ATOM 756 C C . ARG A 1 98 ? 8.190 -4.496 0.010 1.00 98.31 98 ARG A C 1
ATOM 758 O O . ARG A 1 98 ? 8.207 -4.534 -1.208 1.00 98.31 98 ARG A O 1
ATOM 765 N N . LEU A 1 99 ? 7.632 -3.489 0.681 1.00 98.38 99 LEU A N 1
ATOM 766 C CA . LEU A 1 99 ? 6.961 -2.364 0.027 1.00 98.38 99 LEU A CA 1
ATOM 767 C C . LEU A 1 99 ? 7.967 -1.308 -0.458 1.00 98.38 99 LEU A C 1
ATOM 769 O O . LEU A 1 99 ? 8.901 -0.956 0.263 1.00 98.38 99 LEU A O 1
ATOM 773 N N . ILE A 1 100 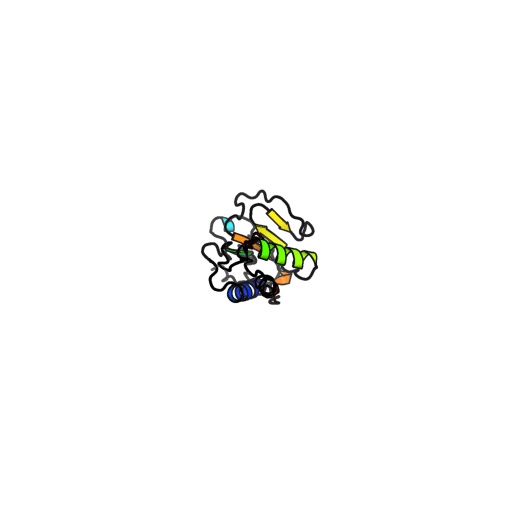? 7.734 -0.745 -1.646 1.00 98.00 100 ILE A N 1
ATOM 774 C CA . ILE A 1 100 ? 8.494 0.398 -2.177 1.00 98.00 100 ILE A CA 1
ATOM 775 C C . ILE A 1 100 ? 7.806 1.735 -1.905 1.00 98.00 100 ILE A C 1
ATOM 777 O O . ILE A 1 100 ? 8.499 2.727 -1.661 1.00 98.00 100 ILE A O 1
ATOM 781 N N . TYR A 1 101 ? 6.472 1.776 -1.914 1.00 98.44 101 TYR A N 1
ATOM 782 C CA . TYR A 1 101 ? 5.692 2.942 -1.510 1.00 98.44 101 TYR A CA 1
ATOM 783 C C . TYR A 1 101 ? 4.237 2.586 -1.176 1.00 98.44 101 TYR A C 1
ATOM 785 O O . TYR A 1 101 ? 3.737 1.517 -1.523 1.00 98.44 101 TYR A O 1
ATOM 793 N N . ILE A 1 102 ? 3.570 3.517 -0.494 1.00 98.75 102 ILE A N 1
ATOM 794 C CA . ILE A 1 102 ? 2.137 3.511 -0.187 1.00 98.75 102 ILE A CA 1
ATOM 795 C C . ILE A 1 102 ? 1.572 4.885 -0.563 1.00 98.75 102 ILE A C 1
ATOM 797 O O . ILE A 1 102 ? 2.200 5.898 -0.245 1.00 98.75 102 ILE A O 1
ATOM 801 N N . ILE A 1 103 ? 0.403 4.933 -1.206 1.00 98.50 103 ILE A N 1
ATOM 802 C CA . ILE A 1 103 ? -0.326 6.169 -1.520 1.00 98.50 103 ILE A CA 1
ATOM 803 C C . ILE A 1 103 ? -1.734 6.090 -0.936 1.00 98.50 103 ILE A C 1
ATOM 805 O O . ILE A 1 103 ? -2.429 5.092 -1.103 1.00 98.50 103 ILE A O 1
ATOM 809 N N . TYR A 1 104 ? -2.163 7.149 -0.257 1.00 98.75 104 TYR A N 1
ATOM 810 C CA . TYR A 1 104 ? -3.540 7.293 0.207 1.00 98.75 104 TYR A CA 1
ATOM 811 C C . TYR A 1 104 ? -3.876 8.772 0.414 1.00 98.75 104 TYR A C 1
ATOM 813 O O . TYR A 1 104 ? -3.092 9.508 1.016 1.00 98.75 104 TYR A O 1
ATOM 821 N N . ARG A 1 105 ? -5.044 9.211 -0.072 1.00 97.88 105 ARG A N 1
ATOM 822 C CA . ARG A 1 105 ? -5.580 10.579 0.083 1.00 97.88 105 ARG A CA 1
ATOM 823 C C . ARG A 1 105 ? -4.596 11.689 -0.296 1.00 97.88 105 ARG A C 1
ATOM 825 O O . ARG A 1 105 ? -4.399 12.653 0.443 1.00 97.88 105 ARG A O 1
ATOM 832 N N . GLY A 1 106 ? -3.953 11.542 -1.448 1.00 98.00 106 GLY A N 1
ATOM 833 C CA . GLY A 1 106 ? -3.016 12.525 -1.987 1.00 98.00 106 GLY A CA 1
ATOM 834 C C . GLY A 1 106 ? -1.696 12.600 -1.219 1.00 98.00 106 GLY A C 1
ATOM 835 O O . GLY A 1 106 ? -0.962 13.576 -1.368 1.00 98.00 106 GLY A O 1
ATOM 836 N N . VAL A 1 107 ? -1.376 11.590 -0.407 1.00 98.69 107 VAL A N 1
ATOM 837 C CA . VAL A 1 107 ? -0.103 11.479 0.309 1.00 98.69 107 VAL A CA 1
ATOM 838 C C . VAL A 1 107 ? 0.607 10.207 -0.122 1.00 98.69 107 VAL A C 1
ATOM 840 O O . VAL A 1 107 ? -0.004 9.145 -0.174 1.00 98.69 107 VAL A O 1
ATOM 843 N N . ILE A 1 108 ? 1.901 10.319 -0.412 1.00 98.69 108 ILE A N 1
ATOM 844 C CA . ILE A 1 108 ? 2.793 9.201 -0.706 1.00 98.69 108 ILE A CA 1
ATOM 845 C C . ILE A 1 108 ? 3.837 9.054 0.405 1.00 98.69 108 ILE A C 1
ATOM 847 O O . ILE A 1 108 ? 4.432 10.038 0.855 1.00 98.69 108 ILE A O 1
ATOM 851 N N . TRP A 1 109 ? 4.077 7.811 0.816 1.00 98.81 109 TRP A N 1
ATOM 852 C CA . TRP A 1 109 ? 5.184 7.397 1.677 1.00 98.81 109 TRP A CA 1
ATOM 853 C C . TRP A 1 109 ? 6.016 6.368 0.920 1.00 98.81 109 TRP A C 1
ATOM 855 O O . TRP A 1 109 ? 5.487 5.325 0.551 1.00 98.81 109 TRP A O 1
ATOM 865 N N . ALA A 1 110 ? 7.303 6.633 0.693 1.00 98.50 110 ALA A N 1
ATOM 866 C CA . ALA A 1 110 ? 8.158 5.757 -0.109 1.00 98.50 110 ALA A CA 1
ATOM 867 C C . ALA A 1 110 ? 9.455 5.375 0.611 1.00 98.50 110 ALA A C 1
ATOM 869 O O . ALA A 1 110 ? 10.021 6.173 1.363 1.00 98.50 110 ALA A O 1
ATOM 870 N N . ALA A 1 111 ? 9.978 4.184 0.314 1.00 97.94 111 ALA A N 1
ATOM 871 C CA . ALA A 1 111 ? 11.269 3.717 0.817 1.00 97.94 111 ALA A CA 1
ATOM 872 C C . ALA A 1 111 ? 12.416 4.670 0.433 1.00 97.94 111 ALA A C 1
ATOM 874 O O . ALA A 1 111 ? 13.279 4.973 1.255 1.00 97.94 111 ALA A O 1
ATOM 875 N N . SER A 1 112 ? 12.383 5.212 -0.790 1.00 97.25 112 SER A N 1
ATOM 876 C CA . SER A 1 112 ? 13.373 6.172 -1.306 1.00 97.25 112 SER A CA 1
ATOM 877 C C . SER A 1 112 ? 13.391 7.510 -0.562 1.00 97.25 112 SER A C 1
ATOM 879 O O . SER A 1 112 ? 14.376 8.240 -0.642 1.00 97.25 112 SER A O 1
ATOM 881 N N . SER A 1 113 ? 12.325 7.833 0.174 1.00 97.38 113 SER A N 1
ATOM 882 C CA . SER A 1 113 ? 12.204 9.043 0.987 1.00 97.38 113 SER A CA 1
ATOM 883 C C . SER A 1 113 ? 12.162 8.745 2.485 1.00 97.38 113 SER A C 1
ATOM 885 O O . SER A 1 113 ? 11.590 9.527 3.241 1.00 97.38 113 SER A O 1
ATOM 887 N N . GLY A 1 114 ? 12.674 7.588 2.921 1.00 97.75 114 GLY A N 1
ATOM 888 C CA . GLY A 1 114 ? 12.663 7.198 4.335 1.00 97.75 114 GLY A CA 1
ATOM 889 C C . GLY A 1 114 ? 11.256 7.112 4.937 1.00 97.75 114 GLY A C 1
ATOM 890 O O . GLY A 1 114 ? 11.087 7.277 6.143 1.00 97.75 114 GLY A O 1
ATOM 891 N N . TRP A 1 115 ? 10.238 6.884 4.100 1.00 98.56 115 TRP A N 1
ATOM 892 C CA . TRP A 1 115 ? 8.826 6.849 4.481 1.00 98.56 115 TRP A CA 1
ATOM 893 C C . TRP A 1 115 ? 8.307 8.157 5.092 1.00 98.56 115 TRP A C 1
ATOM 895 O O . TRP A 1 115 ? 7.388 8.144 5.911 1.00 98.56 115 TRP A O 1
ATOM 905 N N . GLU A 1 116 ? 8.881 9.303 4.731 1.00 98.19 116 GLU A N 1
ATOM 906 C CA . GLU A 1 116 ? 8.303 10.620 5.021 1.00 98.19 116 GLU A CA 1
ATOM 907 C C . GLU A 1 116 ? 6.966 10.814 4.293 1.00 98.19 116 GLU A C 1
ATOM 909 O O . GLU A 1 116 ? 6.789 10.322 3.181 1.00 98.19 116 GLU A O 1
ATOM 914 N N . ALA A 1 117 ? 6.034 11.546 4.912 1.00 98.38 117 ALA A N 1
ATOM 915 C CA . ALA A 1 117 ? 4.787 11.934 4.257 1.00 98.38 117 ALA A CA 1
ATOM 916 C C . ALA A 1 117 ? 5.073 13.031 3.227 1.00 98.38 117 ALA A C 1
ATOM 918 O O . ALA A 1 117 ? 5.606 14.084 3.583 1.00 98.38 117 ALA A O 1
ATOM 919 N N . ARG A 1 118 ? 4.717 12.800 1.964 1.00 98.50 118 ARG A N 1
ATOM 920 C CA . ARG A 1 118 ? 4.894 13.776 0.882 1.00 98.50 118 ARG A CA 1
ATOM 921 C C . ARG A 1 118 ? 3.613 13.919 0.080 1.00 98.50 118 ARG A C 1
ATOM 923 O O . ARG A 1 118 ? 2.861 12.961 -0.053 1.00 98.50 118 ARG A O 1
ATOM 930 N N . THR A 1 119 ? 3.373 15.104 -0.471 1.00 98.31 119 THR A N 1
ATOM 931 C CA . THR A 1 119 ? 2.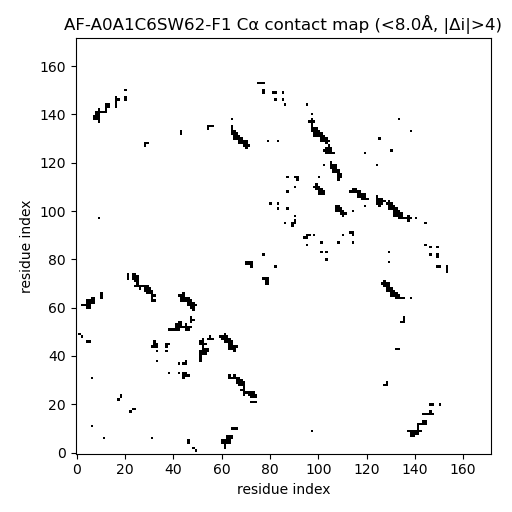250 15.316 -1.390 1.00 98.31 119 THR A CA 1
ATOM 932 C C . THR A 1 119 ? 2.410 14.417 -2.610 1.00 98.31 119 THR A C 1
ATOM 934 O O . THR A 1 119 ? 3.456 14.427 -3.262 1.00 98.31 119 THR A O 1
ATOM 937 N N . TYR A 1 120 ? 1.369 13.656 -2.925 1.00 97.44 120 TYR A N 1
ATOM 938 C CA . TYR A 1 120 ? 1.262 12.904 -4.161 1.00 97.44 120 TYR A CA 1
ATOM 939 C C . TYR A 1 120 ? 0.612 13.783 -5.232 1.00 97.44 120 TYR A C 1
ATOM 941 O O . TYR A 1 120 ? -0.476 14.317 -5.030 1.00 97.44 120 TYR A O 1
ATOM 949 N N . ALA A 1 121 ? 1.301 13.950 -6.361 1.00 93.88 121 ALA A N 1
ATOM 950 C CA . ALA A 1 121 ? 0.886 14.831 -7.455 1.00 93.88 121 ALA A CA 1
ATOM 951 C C . ALA A 1 121 ? 0.378 14.067 -8.693 1.00 93.88 121 ALA A C 1
ATOM 953 O O . ALA A 1 121 ? 0.241 14.661 -9.762 1.00 93.88 121 ALA A O 1
ATOM 954 N N . GLY A 1 122 ? 0.145 12.755 -8.576 1.00 89.69 122 GLY A N 1
ATOM 955 C CA . GLY A 1 122 ? -0.465 11.974 -9.651 1.00 89.69 122 GLY A CA 1
ATOM 956 C C . GLY A 1 122 ? -1.934 12.347 -9.864 1.00 89.69 122 GLY A C 1
ATOM 957 O O . GLY A 1 122 ? -2.572 12.951 -9.002 1.00 89.69 122 GLY A O 1
ATOM 958 N N . SER A 1 123 ? -2.469 11.994 -11.032 1.00 88.94 123 SER A N 1
ATOM 959 C CA . SER A 1 123 ? -3.828 12.359 -11.453 1.00 88.94 123 SER A CA 1
ATOM 960 C C . SER A 1 123 ? -4.926 11.720 -10.601 1.00 88.94 123 SER A C 1
ATOM 962 O O . SER A 1 123 ? -5.962 12.343 -10.382 1.00 88.94 123 SER A O 1
ATOM 964 N N . ASN A 1 124 ? -4.704 10.497 -10.114 1.00 90.75 124 ASN A N 1
ATOM 965 C CA . ASN A 1 124 ? -5.588 9.830 -9.168 1.00 90.75 124 ASN A CA 1
ATOM 966 C C . ASN A 1 124 ? -5.090 10.070 -7.732 1.00 90.75 124 ASN A C 1
ATOM 968 O O . ASN A 1 124 ? -4.055 9.533 -7.360 1.00 90.75 124 ASN A O 1
ATOM 972 N N . PRO A 1 125 ? -5.798 10.830 -6.886 1.00 92.69 125 PRO A N 1
ATOM 973 C CA . PRO A 1 125 ? -5.356 11.088 -5.517 1.00 92.69 125 PRO A CA 1
ATOM 974 C C . PRO A 1 125 ? -5.513 9.890 -4.560 1.00 92.69 125 PRO A C 1
ATOM 976 O O . PRO A 1 125 ? -5.140 10.025 -3.399 1.00 92.69 125 PRO A O 1
ATOM 979 N N . HIS A 1 126 ? -6.054 8.742 -4.988 1.00 95.81 126 HIS A N 1
ATOM 980 C CA . HIS A 1 126 ? -6.277 7.565 -4.132 1.00 95.81 126 HIS A CA 1
ATOM 981 C C . HIS A 1 126 ? -7.136 7.890 -2.895 1.00 95.81 126 HIS A C 1
ATOM 983 O O . HIS A 1 126 ? -6.750 7.666 -1.746 1.00 95.81 126 HIS A O 1
ATOM 989 N N . ASN A 1 127 ? -8.301 8.504 -3.128 1.00 96.50 127 ASN A N 1
ATOM 990 C CA . ASN A 1 127 ? -9.236 8.867 -2.055 1.00 96.50 127 ASN A CA 1
ATOM 991 C C . ASN A 1 127 ? -10.142 7.703 -1.623 1.00 96.50 127 ASN A C 1
ATOM 993 O O . ASN A 1 127 ? -10.628 7.716 -0.493 1.00 96.50 127 ASN A O 1
ATOM 997 N N . GLU A 1 128 ? -10.355 6.733 -2.514 1.00 96.69 128 GLU A N 1
ATOM 998 C CA . GLU A 1 128 ? -11.291 5.610 -2.348 1.00 96.69 128 GLU A CA 1
ATOM 999 C C . GLU A 1 128 ? -10.586 4.305 -1.949 1.00 96.69 128 GLU A C 1
ATOM 1001 O O . GLU A 1 128 ? -11.209 3.426 -1.372 1.00 96.69 128 GLU A O 1
ATOM 1006 N N . HIS A 1 129 ? -9.274 4.201 -2.174 1.00 97.75 129 HIS A N 1
ATOM 1007 C CA . HIS A 1 129 ? -8.452 3.049 -1.799 1.00 97.75 129 HIS A CA 1
ATOM 1008 C C . HIS A 1 129 ? -7.052 3.496 -1.376 1.00 97.75 129 HIS A C 1
ATOM 1010 O O . HIS A 1 129 ? -6.576 4.552 -1.794 1.00 97.75 129 HIS A O 1
ATOM 1016 N N . ALA A 1 130 ? -6.374 2.685 -0.567 1.00 98.50 130 ALA A N 1
ATOM 1017 C CA . ALA A 1 130 ? -4.937 2.798 -0.350 1.00 98.50 130 ALA A CA 1
ATOM 1018 C C . ALA A 1 130 ? -4.200 1.923 -1.366 1.00 98.50 130 ALA A C 1
ATOM 1020 O O . ALA A 1 130 ? -4.463 0.727 -1.457 1.00 98.50 130 ALA A O 1
ATOM 1021 N N . HIS A 1 131 ? -3.260 2.517 -2.092 1.00 98.31 131 HIS A N 1
ATOM 1022 C CA . HIS A 1 131 ? -2.443 1.825 -3.080 1.00 98.31 131 HIS A CA 1
ATOM 1023 C C . HIS A 1 131 ? -1.087 1.454 -2.481 1.00 98.31 131 HIS A C 1
ATOM 1025 O O . HIS A 1 131 ? -0.368 2.318 -1.969 1.00 98.31 131 HIS A O 1
ATOM 1031 N N . L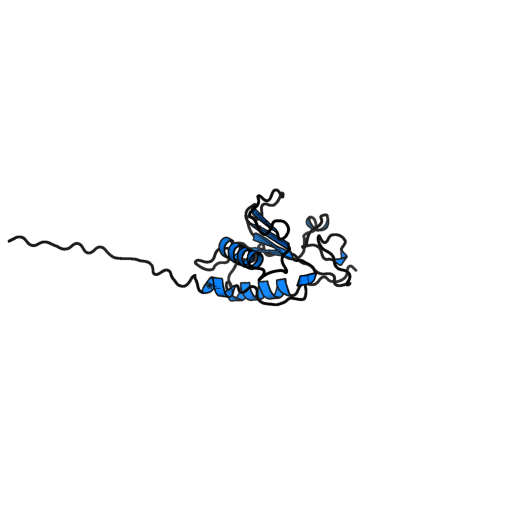EU A 1 132 ? -0.726 0.176 -2.543 1.00 98.56 132 LEU A N 1
ATOM 1032 C CA . LEU A 1 132 ? 0.558 -0.352 -2.087 1.00 98.56 132 LEU A CA 1
ATOM 1033 C C . LEU A 1 132 ? 1.305 -0.941 -3.279 1.00 98.56 132 LEU A C 1
ATOM 1035 O O . LEU A 1 132 ? 0.726 -1.728 -4.023 1.00 98.56 132 LEU A O 1
ATOM 1039 N N . SER A 1 133 ? 2.600 -0.644 -3.395 1.00 97.69 133 SER A N 1
ATOM 1040 C CA . SER A 1 133 ? 3.480 -1.278 -4.382 1.00 97.69 133 SER A CA 1
ATOM 1041 C C . SER A 1 133 ? 4.694 -1.941 -3.724 1.00 97.69 133 SER A C 1
ATOM 1043 O O . SER A 1 133 ? 5.249 -1.423 -2.746 1.00 97.69 133 SER A O 1
ATOM 1045 N N . GLY A 1 134 ? 5.090 -3.103 -4.247 1.00 97.62 134 GLY A N 1
ATOM 1046 C CA . GLY A 1 134 ? 6.139 -3.985 -3.736 1.00 97.62 134 GLY A CA 1
ATOM 1047 C C . GLY A 1 134 ? 7.437 -3.989 -4.550 1.00 97.62 134 GLY A C 1
ATOM 1048 O O . GLY A 1 134 ? 7.498 -3.563 -5.701 1.00 97.62 134 GLY A O 1
ATOM 1049 N N . HIS A 1 135 ? 8.499 -4.489 -3.924 1.00 97.06 135 HIS A N 1
ATOM 1050 C CA . HIS A 1 135 ? 9.798 -4.762 -4.527 1.00 97.06 135 HIS A CA 1
ATOM 1051 C C . HIS A 1 135 ? 9.914 -6.257 -4.869 1.00 97.06 135 HIS A C 1
ATOM 1053 O O . HIS A 1 135 ? 9.510 -7.061 -4.027 1.00 97.06 135 HIS A O 1
ATOM 1059 N N . PRO A 1 136 ? 10.543 -6.631 -6.000 1.00 96.38 136 PRO A N 1
ATOM 1060 C CA . PRO A 1 136 ? 10.715 -8.034 -6.386 1.00 96.38 136 PRO A CA 1
ATOM 1061 C C . PRO A 1 136 ? 11.399 -8.918 -5.329 1.00 96.38 136 PRO A C 1
ATOM 1063 O O . PRO A 1 136 ? 10.971 -10.029 -5.047 1.00 96.38 136 PRO A O 1
ATOM 1066 N N . ASP A 1 137 ? 12.399 -8.388 -4.613 1.00 96.31 137 ASP A N 1
ATOM 1067 C CA . ASP A 1 137 ? 13.031 -9.076 -3.467 1.00 96.31 137 ASP A CA 1
ATOM 1068 C C . ASP A 1 137 ? 12.046 -9.574 -2.382 1.00 96.31 137 ASP A C 1
ATOM 1070 O O . ASP A 1 137 ? 12.415 -10.393 -1.538 1.00 96.31 137 ASP A O 1
ATOM 1074 N N . GLY A 1 138 ? 10.821 -9.040 -2.346 1.00 96.56 138 GLY A N 1
ATOM 1075 C CA . GLY A 1 138 ? 9.766 -9.416 -1.411 1.00 96.56 138 GLY A CA 1
ATOM 1076 C C . GLY A 1 138 ? 8.745 -10.410 -1.960 1.00 96.56 138 GLY A C 1
ATOM 1077 O O . GLY A 1 138 ? 7.807 -10.737 -1.231 1.00 96.56 138 GLY A O 1
ATOM 1078 N N . ASP A 1 139 ? 8.879 -10.874 -3.202 1.00 97.06 139 ASP A N 1
ATOM 1079 C CA . ASP A 1 139 ? 7.803 -11.589 -3.892 1.00 97.06 139 ASP A CA 1
ATOM 1080 C C . ASP A 1 139 ? 7.440 -12.913 -3.231 1.00 97.06 139 ASP A C 1
ATOM 1082 O O . ASP A 1 139 ? 6.264 -13.228 -3.073 1.00 97.06 139 ASP A O 1
ATOM 1086 N N . GLU A 1 140 ? 8.441 -13.640 -2.743 1.00 97.56 140 GLU A N 1
ATOM 1087 C CA . GLU A 1 140 ? 8.261 -14.915 -2.040 1.00 97.56 140 GLU A CA 1
ATOM 1088 C C . GLU A 1 140 ? 8.040 -14.739 -0.524 1.00 97.56 140 GLU A C 1
ATOM 1090 O O . GLU A 1 140 ? 7.813 -15.703 0.213 1.00 97.56 140 GLU A O 1
ATOM 1095 N N . ASP A 1 141 ? 8.107 -13.506 -0.013 1.00 98.12 141 ASP A N 1
ATOM 1096 C CA . ASP A 1 141 ? 8.001 -13.230 1.417 1.00 98.12 141 ASP A CA 1
ATOM 1097 C C . ASP A 1 141 ? 6.537 -13.106 1.862 1.00 98.12 141 ASP A C 1
ATOM 1099 O O . ASP A 1 141 ? 5.959 -12.020 1.953 1.00 98.12 141 ASP A O 1
ATOM 1103 N N . GLY A 1 142 ? 5.947 -14.251 2.204 1.00 97.56 142 GLY A N 1
ATOM 1104 C CA . GLY A 1 142 ? 4.603 -14.370 2.775 1.00 97.56 142 GLY A CA 1
ATOM 1105 C C . GLY A 1 142 ? 4.511 -14.148 4.290 1.00 97.56 142 GLY A C 1
ATOM 1106 O O . GLY A 1 142 ? 3.559 -14.621 4.909 1.00 97.56 142 GLY A O 1
ATOM 1107 N N . ARG A 1 143 ? 5.486 -13.493 4.941 1.00 98.38 143 ARG A N 1
ATOM 1108 C CA . ARG A 1 143 ? 5.416 -13.253 6.396 1.00 98.38 143 ARG A CA 1
ATOM 1109 C C . ARG A 1 143 ? 4.318 -12.240 6.769 1.00 98.38 143 ARG A C 1
ATOM 1111 O O . ARG A 1 143 ? 4.043 -11.325 5.988 1.00 98.38 143 ARG A O 1
ATOM 1118 N N . PRO A 1 144 ? 3.712 -12.340 7.968 1.00 98.12 144 PRO A N 1
ATOM 1119 C CA . PRO A 1 144 ? 2.637 -11.435 8.374 1.00 98.12 144 PRO A CA 1
ATOM 1120 C C . PRO A 1 144 ? 3.048 -9.957 8.457 1.00 98.12 144 PRO A C 1
ATOM 1122 O O . PRO A 1 144 ? 4.136 -9.623 8.933 1.00 98.12 144 PRO A O 1
ATOM 1125 N N . PHE A 1 145 ? 2.134 -9.066 8.073 1.00 98.31 145 PHE A N 1
ATOM 1126 C CA . PHE A 1 145 ? 2.215 -7.619 8.305 1.00 98.31 145 PHE A CA 1
ATOM 1127 C C . PHE A 1 145 ? 1.846 -7.239 9.748 1.00 98.31 145 PHE A C 1
ATOM 1129 O O . PHE A 1 145 ? 2.084 -6.110 10.184 1.00 98.31 145 PHE A O 1
ATOM 1136 N N . GLY A 1 146 ? 1.285 -8.170 10.520 1.00 97.62 146 GLY A N 1
ATOM 1137 C CA . GLY A 1 146 ? 0.921 -7.959 11.916 1.00 97.62 146 GLY A CA 1
ATOM 1138 C C . GLY A 1 146 ? -0.295 -7.052 12.060 1.00 97.62 146 GLY A C 1
ATOM 1139 O O . GLY A 1 146 ? -0.315 -6.210 12.958 1.00 97.62 146 GLY A O 1
ATOM 1140 N N . LEU A 1 147 ? -1.286 -7.184 11.171 1.00 97.62 147 LEU A N 1
ATOM 1141 C CA . LEU A 1 147 ? -2.490 -6.346 11.215 1.00 97.62 147 LEU A CA 1
ATOM 1142 C C . LEU A 1 147 ? -3.354 -6.611 12.455 1.00 97.62 147 LEU A C 1
ATOM 1144 O O . LEU A 1 147 ? -4.085 -5.722 12.881 1.00 97.62 147 LEU A O 1
ATOM 1148 N N . ALA A 1 148 ? -3.230 -7.784 13.085 1.00 96.12 148 ALA A N 1
ATOM 1149 C CA . ALA A 1 148 ? -3.928 -8.107 14.332 1.00 96.12 148 ALA A CA 1
ATOM 1150 C C . ALA A 1 148 ? -3.674 -7.079 15.456 1.00 96.12 148 ALA A C 1
ATOM 1152 O O . ALA A 1 148 ? -4.576 -6.799 16.241 1.00 96.12 148 ALA A O 1
ATOM 1153 N N . ALA A 1 149 ? -2.499 -6.433 15.479 1.00 95.06 149 ALA A N 1
ATOM 1154 C CA . ALA A 1 149 ? -2.174 -5.383 16.450 1.00 95.06 149 ALA A CA 1
ATOM 1155 C C . ALA A 1 149 ? -3.124 -4.168 16.374 1.00 95.06 149 ALA A C 1
ATOM 1157 O O . ALA A 1 149 ? -3.307 -3.453 17.357 1.00 95.06 149 ALA A O 1
ATOM 1158 N N . LEU A 1 150 ? -3.773 -3.940 15.225 1.00 94.62 150 LEU A N 1
ATOM 1159 C CA . LEU A 1 150 ? -4.769 -2.878 15.061 1.00 94.62 150 LEU A CA 1
ATOM 1160 C C . LEU A 1 150 ? -6.075 -3.165 15.819 1.00 94.62 150 LEU A C 1
ATOM 1162 O O . LEU A 1 150 ? -6.808 -2.226 16.133 1.00 94.62 150 LEU A O 1
ATOM 1166 N N . MET A 1 151 ? -6.356 -4.437 16.126 1.00 90.94 151 MET A N 1
ATOM 1167 C CA . MET A 1 151 ? -7.555 -4.882 16.851 1.00 90.94 151 MET A CA 1
ATOM 1168 C C . MET A 1 151 ? -7.403 -4.795 18.371 1.00 90.94 151 MET A C 1
ATOM 1170 O O . MET A 1 151 ? -8.386 -4.624 19.090 1.00 90.94 151 MET A O 1
ATOM 1174 N N . GLU A 1 152 ? -6.171 -4.838 18.875 1.00 81.19 152 GLU A N 1
ATOM 1175 C CA . GLU A 1 152 ? -5.886 -4.756 20.312 1.00 81.19 152 GLU A CA 1
ATOM 1176 C C . GLU A 1 152 ? -6.181 -3.355 20.886 1.00 81.19 152 GLU A C 1
ATOM 1178 O O . GLU A 1 152 ? -6.578 -3.224 22.042 1.00 81.19 152 GLU A O 1
ATOM 1183 N N . GLY A 1 153 ? -6.064 -2.301 20.068 1.00 60.66 153 GLY A N 1
ATOM 1184 C CA . GLY A 1 153 ? -6.363 -0.916 20.457 1.00 60.66 153 GLY A CA 1
ATOM 1185 C C . GLY A 1 153 ? -7.827 -0.486 20.284 1.00 60.66 153 GLY A C 1
ATOM 1186 O O . GLY A 1 153 ? -8.230 0.539 20.832 1.00 60.66 153 GLY A O 1
ATOM 1187 N N . THR A 1 154 ? -8.640 -1.243 19.540 1.00 56.00 154 THR A N 1
ATOM 1188 C CA . THR A 1 154 ? -10.033 -0.874 19.210 1.00 56.00 154 THR A CA 1
ATOM 1189 C C . THR A 1 154 ? -11.046 -1.311 20.270 1.00 56.00 154 THR A C 1
ATOM 1191 O O . THR A 1 154 ? -12.132 -0.743 20.355 1.00 56.00 154 THR A O 1
ATOM 1194 N N . ALA A 1 155 ? -10.691 -2.268 21.131 1.00 53.78 155 ALA A N 1
ATOM 1195 C CA . ALA A 1 155 ? -11.567 -2.780 22.189 1.00 53.78 155 ALA A CA 1
ATOM 1196 C C . ALA A 1 155 ? -11.739 -1.827 23.396 1.00 53.78 155 ALA A C 1
ATOM 1198 O O . ALA A 1 155 ? -12.527 -2.111 24.298 1.00 53.78 155 ALA A O 1
ATOM 1199 N N . MET A 1 156 ? -11.028 -0.693 23.435 1.00 42.03 156 MET A N 1
ATOM 1200 C CA . MET A 1 156 ? -10.887 0.143 24.632 1.00 42.03 156 MET A CA 1
ATOM 1201 C C . MET A 1 156 ? -11.526 1.537 24.480 1.00 42.03 156 MET A C 1
ATOM 1203 O O . MET A 1 156 ? -10.876 2.559 24.672 1.00 42.03 156 MET A O 1
ATOM 1207 N N . THR A 1 157 ? -12.819 1.618 24.158 1.00 39.75 157 THR A N 1
ATOM 1208 C CA . THR A 1 157 ? -13.612 2.832 24.451 1.00 39.75 157 THR A CA 1
ATOM 1209 C C . THR A 1 157 ? -14.889 2.470 25.208 1.00 39.75 157 THR A C 1
ATOM 1211 O O . THR A 1 157 ? -15.911 2.166 24.594 1.00 39.75 157 THR A O 1
ATOM 1214 N N . PRO A 1 158 ? -14.892 2.514 26.554 1.00 42.81 158 PRO A N 1
ATOM 1215 C CA . PRO A 1 158 ? -16.145 2.556 27.283 1.00 42.81 158 PRO A CA 1
ATOM 1216 C C . PRO A 1 158 ? -16.773 3.941 27.074 1.00 42.81 158 PRO A C 1
ATOM 1218 O O . PRO A 1 158 ? -16.205 4.967 27.451 1.00 42.81 158 PRO A O 1
ATOM 1221 N N . SER A 1 159 ? -17.954 3.959 26.452 1.00 43.69 159 SER A N 1
ATOM 1222 C CA . SER A 1 159 ? -18.864 5.108 26.414 1.00 43.69 159 SER A CA 1
ATOM 1223 C C . SER A 1 159 ? -19.075 5.622 27.837 1.00 43.69 159 SER A C 1
ATOM 1225 O O . SER A 1 159 ? -19.728 4.976 28.659 1.00 43.69 159 SER A O 1
ATOM 1227 N N . ASN A 1 160 ? -18.501 6.783 28.150 1.00 41.28 160 ASN A N 1
ATOM 1228 C CA . ASN A 1 160 ? -18.683 7.417 29.445 1.00 41.28 160 ASN A CA 1
ATOM 1229 C C . ASN A 1 160 ? -20.029 8.155 29.449 1.00 41.28 160 ASN A C 1
ATOM 1231 O O . ASN A 1 160 ? -20.104 9.368 29.280 1.00 41.28 160 ASN A O 1
ATOM 1235 N N . SER A 1 161 ? -21.116 7.402 29.605 1.00 53.38 161 SER A N 1
ATOM 1236 C CA . SER A 1 161 ? -22.421 7.956 29.963 1.00 53.38 161 SER A CA 1
ATOM 1237 C C . SER A 1 161 ? -22.512 8.071 31.484 1.00 53.38 161 SER A C 1
ATOM 1239 O O . SER A 1 161 ? -23.157 7.252 32.137 1.00 53.38 161 SER A O 1
ATOM 1241 N N . SER A 1 162 ? -21.872 9.083 32.077 1.00 49.25 162 SER A N 1
ATOM 1242 C CA . SER A 1 162 ? -22.145 9.438 33.471 1.00 49.25 162 SER A CA 1
ATOM 1243 C C . SER A 1 162 ? -23.335 10.397 33.533 1.00 49.25 162 SER A C 1
ATOM 1245 O O . SER A 1 162 ? -23.290 11.586 33.218 1.00 49.25 162 SER A O 1
ATOM 1247 N N . ARG A 1 163 ? -24.463 9.800 33.905 1.00 50.12 163 ARG A N 1
ATOM 1248 C CA . ARG A 1 163 ? -25.738 10.439 34.209 1.00 50.12 163 ARG A CA 1
ATOM 1249 C C . ARG A 1 163 ? -25.560 11.446 35.351 1.00 50.12 163 ARG A C 1
ATOM 1251 O O . ARG A 1 163 ? -24.986 11.132 36.388 1.00 50.12 163 ARG A O 1
ATOM 1258 N N . SER A 1 164 ? -26.113 12.639 35.153 1.00 54.66 164 SER A N 1
ATOM 1259 C CA . SER A 1 164 ? -26.260 13.697 36.152 1.00 54.66 164 SER A CA 1
ATOM 1260 C C . SER A 1 164 ? -26.942 13.189 37.430 1.00 54.66 164 SER A C 1
ATOM 1262 O O . SER A 1 164 ? -28.062 12.681 37.373 1.00 54.66 164 SER A O 1
ATOM 1264 N N . SER A 1 165 ? -26.310 13.387 38.588 1.00 48.91 165 SER A N 1
ATOM 1265 C CA . SER A 1 165 ? -26.969 13.309 39.895 1.00 48.91 165 SER A CA 1
ATOM 1266 C C . SER A 1 165 ? -26.974 14.692 40.547 1.00 48.91 165 SER A C 1
ATOM 1268 O O . SER A 1 165 ? -26.013 15.096 41.201 1.00 48.91 165 SER A O 1
ATOM 1270 N N . ARG A 1 166 ? -28.076 15.431 40.358 1.00 52.09 166 ARG A N 1
ATOM 1271 C CA . ARG A 1 166 ? -28.451 16.564 41.216 1.00 52.09 166 ARG A CA 1
ATOM 1272 C C . ARG A 1 166 ? -28.771 16.032 42.614 1.00 52.09 166 ARG A C 1
ATOM 1274 O O . ARG A 1 166 ? -29.684 15.229 42.773 1.00 52.09 166 ARG A O 1
ATOM 1281 N N . THR A 1 167 ? -28.059 16.518 43.619 1.00 57.12 167 THR A N 1
ATOM 1282 C CA . THR A 1 167 ? -28.423 16.390 45.034 1.00 57.12 167 THR A CA 1
ATOM 1283 C C . THR A 1 167 ? -29.530 17.392 45.393 1.00 57.12 167 THR A C 1
ATOM 1285 O O . THR A 1 167 ? -29.437 18.557 44.999 1.00 57.12 167 THR A O 1
ATOM 1288 N N . PRO A 1 168 ? -30.568 17.009 46.161 1.00 58.44 168 PRO A N 1
ATOM 1289 C CA . PRO A 1 168 ? -31.477 17.968 46.773 1.00 58.44 168 PRO A CA 1
ATOM 1290 C C . PRO A 1 168 ? -30.929 18.375 48.148 1.00 58.44 168 PRO A C 1
ATOM 1292 O O . PRO A 1 168 ? -30.624 17.526 48.984 1.00 58.44 168 PRO A O 1
ATOM 1295 N N . ARG A 1 169 ? -30.795 19.681 48.402 1.00 55.72 169 ARG A N 1
ATOM 1296 C CA . ARG A 1 169 ? -30.462 20.199 49.736 1.00 55.72 169 ARG A CA 1
ATOM 1297 C C . ARG A 1 169 ? -31.764 20.546 50.461 1.00 55.72 169 ARG A C 1
ATOM 1299 O O . ARG A 1 169 ? -32.460 21.475 50.059 1.00 55.72 169 ARG A O 1
ATOM 1306 N N . CYS A 1 170 ? -32.092 19.779 51.500 1.00 47.72 170 CYS A N 1
ATOM 1307 C CA . CYS A 1 170 ? -33.154 20.106 52.449 1.00 47.72 170 CYS A CA 1
ATOM 1308 C C . CYS A 1 170 ? -32.797 21.364 53.249 1.00 47.72 170 CYS A C 1
ATOM 1310 O O . CYS A 1 170 ? -31.646 21.561 53.642 1.00 47.72 170 CYS A O 1
ATOM 1312 N N . ARG A 1 171 ? -33.817 22.196 53.477 1.00 50.59 171 ARG A N 1
ATOM 1313 C CA . ARG A 1 171 ? -33.828 23.303 54.437 1.00 50.59 171 ARG A CA 1
ATOM 1314 C C . ARG A 1 171 ? -34.027 22.760 55.853 1.00 50.59 171 ARG A C 1
ATOM 1316 O O . ARG A 1 171 ? -34.880 21.898 56.051 1.00 50.59 171 ARG A O 1
ATOM 1323 N N . SER A 1 172 ? -33.321 23.361 56.800 1.00 58.03 172 SER A N 1
ATOM 1324 C CA . SER A 1 172 ? -33.676 23.485 58.217 1.00 58.03 172 SER A CA 1
ATOM 1325 C C . SER A 1 172 ? -33.023 24.754 58.733 1.00 58.03 172 SER A C 1
ATOM 1327 O O . SER A 1 172 ? -31.803 24.881 58.474 1.00 58.03 172 SER A O 1
#

Radius of gyration: 20.98 Å; Cα contacts (8 Å, |Δi|>4): 306; chains: 1; bounding box: 49×40×84 Å

Solvent-accessible surface area (backbone atoms only — not comparable to full-atom values): 9922 Å² total; per-residue (Å²): 130,82,75,78,66,44,78,29,33,35,59,57,38,50,51,51,49,44,47,70,76,28,73,68,33,54,56,89,56,47,40,43,71,49,54,82,74,48,56,80,38,72,28,34,27,25,33,29,77,70,80,23,26,64,62,72,79,87,78,87,69,24,37,27,39,23,43,30,40,28,37,50,36,74,37,87,86,54,49,46,68,55,54,52,52,49,53,52,50,33,39,66,71,67,78,41,76,36,58,44,35,40,34,41,67,33,31,30,29,26,59,94,58,70,50,45,86,38,82,43,85,60,93,74,43,35,78,62,22,38,39,37,31,48,39,69,96,24,34,82,47,48,66,81,88,61,62,68,64,64,58,72,68,48,79,75,70,81,80,83,80,80,76,87,79,84,79,86,84,84,88,130